Protein AF-A0A4Q7N3N9-F1 (afdb_monomer_lite)

Foldseek 3Di:
DDPDPPPCVVVVVVVVVVVVVVVVVLVVVLVVLVVQQVVLVVDPVVDPVSNVVSVVVNCVRPVPDDDPQNVCVVVVVDVDRDDD

pLDDT: mean 82.05, std 11.92, range [46.53, 96.25]

Sequence (84 aa):
MSPFTQNDQDYLAERFQILENHIVHSSKIALLKIQSWKFAMRTPEVGSNYQQAAEAMVRESLLSIVPNSFVLCEEGYYLSPTDN

Structure (mmCIF, N/CA/C/O backbone):
data_AF-A0A4Q7N3N9-F1
#
_entry.id   AF-A0A4Q7N3N9-F1
#
loop_
_atom_site.group_PDB
_atom_site.id
_atom_site.type_symbol
_atom_site.label_atom_id
_atom_site.label_alt_id
_atom_site.label_comp_id
_atom_site.label_asym_id
_atom_site.label_entity_id
_atom_site.label_seq_id
_atom_site.pdbx_PDB_ins_code
_atom_site.Cartn_x
_atom_site.Cartn_y
_atom_site.Cartn_z
_atom_site.occupancy
_atom_site.B_iso_or_equiv
_atom_site.auth_seq_id
_atom_site.auth_comp_id
_atom_site.auth_asym_id
_atom_site.auth_atom_id
_atom_site.pdbx_PDB_model_num
ATOM 1 N N . MET A 1 1 ? 36.055 -2.499 -28.593 1.00 46.53 1 MET A N 1
ATOM 2 C CA . MET A 1 1 ? 35.412 -1.996 -27.360 1.00 46.53 1 MET A CA 1
ATOM 3 C C . MET A 1 1 ? 34.141 -1.285 -27.788 1.00 46.53 1 MET A C 1
ATOM 5 O O . MET A 1 1 ? 34.239 -0.432 -28.658 1.00 46.53 1 MET A O 1
ATOM 9 N N . SER A 1 2 ? 32.971 -1.729 -27.320 1.00 53.59 2 SER A N 1
ATOM 10 C CA . SER A 1 2 ? 31.672 -1.208 -27.780 1.00 53.59 2 SER A CA 1
ATOM 11 C C . SER A 1 2 ? 31.550 0.294 -27.467 1.00 53.59 2 SER A C 1
ATOM 13 O O . SER A 1 2 ? 31.669 0.645 -26.295 1.00 53.59 2 SER A O 1
ATOM 15 N N . PRO A 1 3 ? 31.343 1.179 -28.461 1.00 62.50 3 PRO A N 1
ATOM 16 C CA . PRO A 1 3 ? 31.350 2.629 -28.260 1.00 62.50 3 PRO A CA 1
ATOM 17 C C . PRO A 1 3 ? 29.964 3.227 -27.942 1.00 62.50 3 PRO A C 1
ATOM 19 O O . PRO A 1 3 ? 29.783 4.431 -28.075 1.00 62.50 3 PRO A O 1
ATOM 22 N N . PHE A 1 4 ? 28.983 2.420 -27.522 1.00 61.91 4 PHE A N 1
ATOM 23 C CA . PHE A 1 4 ? 27.585 2.857 -27.374 1.00 61.91 4 PHE A CA 1
ATOM 24 C C . PHE A 1 4 ? 26.972 2.526 -26.009 1.00 61.91 4 PHE A C 1
ATOM 26 O O . PHE A 1 4 ? 25.846 2.042 -25.929 1.00 61.91 4 PHE A O 1
ATOM 33 N N . THR A 1 5 ? 27.691 2.775 -24.916 1.00 66.38 5 THR A N 1
ATOM 34 C CA . THR A 1 5 ? 27.048 2.782 -23.596 1.00 66.38 5 THR A CA 1
ATOM 35 C C . THR A 1 5 ? 26.369 4.139 -23.418 1.00 66.38 5 THR A C 1
ATOM 37 O O . THR A 1 5 ? 27.007 5.109 -23.012 1.00 66.38 5 THR A O 1
ATOM 40 N N . GLN A 1 6 ? 25.096 4.234 -23.805 1.00 72.25 6 GLN A N 1
ATOM 41 C CA . GLN A 1 6 ? 24.281 5.417 -23.544 1.00 72.25 6 GLN A CA 1
ATOM 42 C C . GLN A 1 6 ? 24.161 5.604 -22.024 1.00 72.25 6 GLN A C 1
ATOM 44 O O . GLN A 1 6 ? 23.850 4.659 -21.299 1.00 72.25 6 GLN A O 1
ATOM 49 N N . ASN A 1 7 ? 24.490 6.799 -21.529 1.00 78.44 7 ASN A N 1
ATOM 50 C CA . ASN A 1 7 ? 24.370 7.105 -20.109 1.00 78.44 7 ASN A CA 1
ATOM 51 C C . ASN A 1 7 ? 22.916 7.466 -19.787 1.00 78.44 7 ASN A C 1
ATOM 53 O O . ASN A 1 7 ? 22.506 8.605 -19.982 1.00 78.44 7 ASN A O 1
ATOM 57 N N . ASP A 1 8 ? 22.161 6.498 -19.275 1.00 86.12 8 ASP A N 1
ATOM 58 C CA . ASP A 1 8 ? 20.761 6.683 -18.875 1.00 86.12 8 ASP A CA 1
ATOM 59 C C . ASP A 1 8 ? 20.609 7.065 -17.387 1.00 86.12 8 ASP A C 1
ATOM 61 O O . ASP A 1 8 ? 19.524 6.936 -16.822 1.00 86.12 8 ASP A O 1
ATOM 65 N N . GLN A 1 9 ? 21.678 7.518 -16.716 1.00 88.06 9 GLN A N 1
ATOM 66 C CA . GLN A 1 9 ? 21.643 7.845 -15.283 1.00 88.06 9 GLN A CA 1
ATOM 67 C C . GLN A 1 9 ? 20.592 8.901 -14.935 1.00 88.06 9 GLN A C 1
ATOM 69 O O . GLN A 1 9 ? 19.869 8.714 -13.960 1.00 88.06 9 GLN A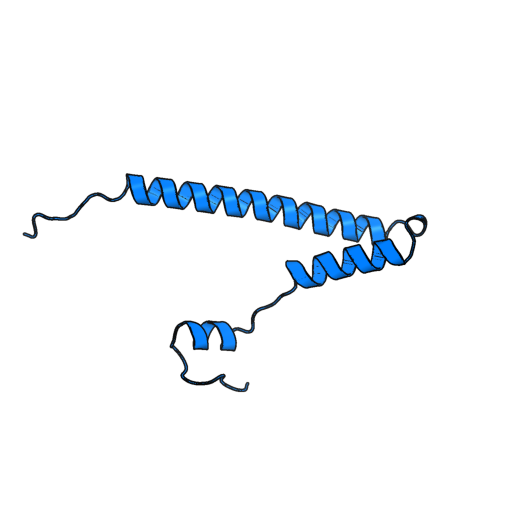 O 1
ATOM 74 N N . ASP A 1 10 ? 20.463 9.960 -15.736 1.00 88.31 10 ASP A N 1
ATOM 75 C CA . ASP A 1 10 ? 19.482 11.024 -15.486 1.00 88.31 10 ASP A CA 1
ATOM 76 C C . ASP A 1 10 ? 18.043 10.502 -15.620 1.00 88.31 10 ASP A C 1
ATOM 78 O O . ASP A 1 10 ? 17.194 10.761 -14.767 1.00 88.31 10 ASP A O 1
ATOM 82 N N . TYR A 1 11 ? 17.788 9.677 -16.641 1.00 89.94 11 TYR A N 1
ATOM 83 C CA . TYR A 1 11 ? 16.494 9.022 -16.848 1.00 89.94 11 TYR A CA 1
ATOM 84 C C . TYR A 1 11 ? 16.148 8.065 -15.697 1.00 89.94 11 TYR A C 1
ATOM 86 O O . TYR A 1 11 ? 15.028 8.058 -15.182 1.00 89.94 11 TYR A O 1
ATOM 94 N N . LEU A 1 12 ? 17.119 7.258 -15.261 1.00 91.56 12 LEU A N 1
ATOM 95 C CA . LEU A 1 12 ? 16.951 6.343 -14.135 1.00 91.56 12 LEU A CA 1
ATOM 96 C C . LEU A 1 12 ? 16.729 7.098 -12.819 1.00 91.56 12 LEU A C 1
ATOM 98 O O . LEU A 1 12 ? 15.891 6.676 -12.021 1.00 91.56 12 LEU A O 1
ATOM 102 N N . ALA A 1 13 ? 17.431 8.213 -12.607 1.00 93.50 13 ALA A N 1
ATOM 103 C CA . ALA A 1 13 ? 17.264 9.065 -11.436 1.00 93.50 13 ALA A CA 1
ATOM 104 C C . ALA A 1 13 ? 15.857 9.675 -11.382 1.00 93.50 13 ALA A C 1
ATOM 106 O O . ALA A 1 13 ? 15.207 9.614 -10.339 1.00 93.50 13 ALA A O 1
ATOM 107 N N . GLU A 1 14 ? 15.344 10.177 -12.508 1.00 93.44 14 GLU A N 1
ATOM 108 C CA . GLU A 1 14 ? 13.977 10.696 -12.599 1.00 93.44 14 GLU A CA 1
ATOM 109 C C . GLU A 1 14 ? 12.942 9.605 -12.284 1.00 93.44 14 GLU A C 1
ATOM 111 O O . GLU A 1 14 ? 12.048 9.795 -11.453 1.00 93.44 14 GLU A O 1
ATOM 116 N N . ARG A 1 15 ? 13.089 8.415 -12.881 1.00 94.56 15 ARG A N 1
ATOM 117 C CA . ARG A 1 15 ? 12.195 7.282 -12.604 1.00 94.56 15 ARG A CA 1
ATOM 118 C C . ARG A 1 15 ? 12.229 6.851 -11.145 1.00 94.56 15 ARG A C 1
ATOM 120 O O . ARG A 1 15 ? 11.176 6.546 -10.580 1.00 94.56 15 ARG A O 1
ATOM 127 N N . PHE A 1 16 ? 13.416 6.820 -10.549 1.00 94.25 16 PHE A N 1
ATOM 128 C CA . PHE A 1 16 ? 13.578 6.502 -9.138 1.00 94.25 16 PHE A CA 1
ATOM 129 C C . PHE A 1 16 ? 12.878 7.540 -8.260 1.00 94.25 16 PHE A C 1
ATOM 131 O O . PHE A 1 16 ? 12.110 7.168 -7.378 1.00 94.25 16 PHE A O 1
ATOM 138 N N . GLN A 1 17 ? 13.053 8.829 -8.550 1.00 96.25 17 GLN A N 1
ATOM 139 C CA . GLN A 1 17 ? 12.422 9.906 -7.793 1.00 96.25 17 GLN A CA 1
ATOM 140 C C . GLN A 1 17 ? 10.887 9.847 -7.865 1.00 96.25 17 GLN A C 1
ATOM 142 O O . GLN A 1 17 ? 10.206 10.033 -6.855 1.00 96.25 17 GLN A O 1
ATOM 147 N N . ILE A 1 18 ? 10.318 9.553 -9.038 1.00 95.50 18 ILE A N 1
ATOM 148 C CA . ILE A 1 18 ? 8.867 9.360 -9.197 1.00 95.50 18 ILE A CA 1
ATOM 149 C C . ILE A 1 18 ? 8.383 8.186 -8.337 1.00 95.50 18 ILE A C 1
ATOM 151 O O . ILE A 1 18 ? 7.376 8.305 -7.633 1.00 95.50 18 ILE A O 1
ATOM 155 N N . LEU A 1 19 ? 9.106 7.064 -8.370 1.00 95.00 19 LEU A N 1
ATOM 156 C CA . LEU A 1 19 ? 8.773 5.881 -7.581 1.00 95.00 19 LEU A CA 1
ATOM 157 C C . LEU A 1 19 ? 8.855 6.168 -6.077 1.00 95.00 19 LEU A C 1
ATOM 159 O O . LEU A 1 19 ? 7.943 5.813 -5.332 1.00 95.00 19 LEU A O 1
ATOM 163 N N . GLU A 1 20 ? 9.910 6.844 -5.631 1.00 95.75 20 GLU A N 1
ATOM 164 C CA . GLU A 1 20 ? 10.103 7.222 -4.233 1.00 95.75 20 GLU A CA 1
ATOM 165 C C . GLU A 1 20 ? 8.965 8.127 -3.744 1.00 95.75 20 GLU A C 1
ATOM 167 O O . GLU A 1 20 ? 8.349 7.852 -2.711 1.00 95.75 20 GLU A O 1
ATOM 172 N N . ASN A 1 21 ? 8.592 9.140 -4.531 1.00 95.69 21 ASN A N 1
ATOM 173 C CA . ASN A 1 21 ? 7.447 10.001 -4.236 1.00 95.69 21 ASN A CA 1
ATOM 174 C C . ASN A 1 21 ? 6.146 9.197 -4.098 1.00 95.69 21 ASN A C 1
ATOM 176 O O . ASN A 1 21 ? 5.369 9.422 -3.163 1.00 95.69 21 ASN A O 1
ATOM 180 N N . HIS A 1 22 ? 5.919 8.233 -4.994 1.00 94.69 22 HIS A N 1
ATOM 181 C CA . HIS A 1 22 ? 4.751 7.359 -4.937 1.00 94.69 22 HIS A CA 1
ATOM 182 C C . HIS A 1 22 ? 4.746 6.487 -3.673 1.00 94.69 22 HIS A C 1
ATOM 184 O O . HIS A 1 22 ? 3.712 6.372 -3.008 1.00 94.69 22 HIS A O 1
ATOM 190 N N . ILE A 1 23 ? 5.892 5.910 -3.298 1.00 92.12 23 ILE A N 1
ATOM 191 C CA . ILE A 1 23 ? 6.043 5.103 -2.078 1.00 92.12 23 ILE A CA 1
ATOM 192 C C . ILE A 1 23 ? 5.759 5.952 -0.837 1.00 92.12 23 ILE A C 1
ATOM 194 O O . ILE A 1 23 ? 4.968 5.548 0.021 1.00 92.12 23 ILE A O 1
ATOM 198 N N . VAL A 1 24 ? 6.349 7.147 -0.745 1.00 94.12 24 VAL A N 1
ATOM 199 C CA . VAL A 1 24 ? 6.146 8.067 0.384 1.00 94.12 24 VAL A CA 1
ATOM 200 C C . VAL A 1 24 ? 4.676 8.468 0.501 1.00 94.12 24 VAL A C 1
ATOM 202 O O . VAL A 1 24 ? 4.113 8.461 1.599 1.00 94.12 24 VAL A O 1
ATOM 205 N N . HIS A 1 25 ? 4.031 8.798 -0.617 1.00 94.12 25 HIS A N 1
ATOM 206 C CA . HIS A 1 25 ? 2.618 9.164 -0.637 1.00 94.12 25 HIS A CA 1
ATOM 207 C C . HIS A 1 25 ? 1.717 7.997 -0.211 1.00 94.12 25 HIS A C 1
ATOM 209 O O . HIS A 1 25 ? 0.891 8.145 0.694 1.00 94.12 25 HIS A O 1
ATOM 215 N N . SER A 1 26 ? 1.936 6.818 -0.794 1.00 89.38 26 SER A N 1
ATOM 216 C CA . SER A 1 26 ? 1.186 5.597 -0.479 1.00 89.38 26 SER A CA 1
ATOM 217 C C . SER A 1 26 ? 1.332 5.205 0.993 1.00 89.38 26 SER A C 1
ATOM 219 O O . SER A 1 26 ? 0.348 4.859 1.646 1.00 89.38 26 SER A O 1
ATOM 221 N N . SER A 1 27 ? 2.535 5.354 1.553 1.00 90.12 27 SER A N 1
ATOM 222 C CA . SER A 1 27 ? 2.817 5.089 2.969 1.00 90.12 27 SER A CA 1
ATOM 223 C C . SER A 1 27 ? 2.049 6.032 3.899 1.00 90.12 27 SER A C 1
ATOM 225 O O . SER A 1 27 ? 1.487 5.596 4.906 1.00 90.12 27 SER A O 1
ATOM 227 N N . LYS A 1 28 ? 1.961 7.324 3.556 1.00 94.19 28 LYS A N 1
ATOM 228 C CA . LYS A 1 28 ? 1.162 8.300 4.318 1.00 94.19 28 LYS A CA 1
ATOM 229 C C . LYS A 1 28 ? -0.325 7.950 4.288 1.00 94.19 28 LYS A C 1
ATOM 231 O O . LYS A 1 28 ? -0.976 7.986 5.330 1.00 94.19 28 LYS A O 1
ATOM 236 N N . ILE A 1 29 ? -0.853 7.572 3.124 1.00 92.81 29 ILE A N 1
ATOM 237 C CA . ILE A 1 29 ? -2.249 7.135 2.994 1.00 92.81 29 ILE A CA 1
ATOM 238 C C . ILE A 1 29 ? -2.501 5.886 3.840 1.00 92.81 29 ILE A C 1
ATOM 240 O O . 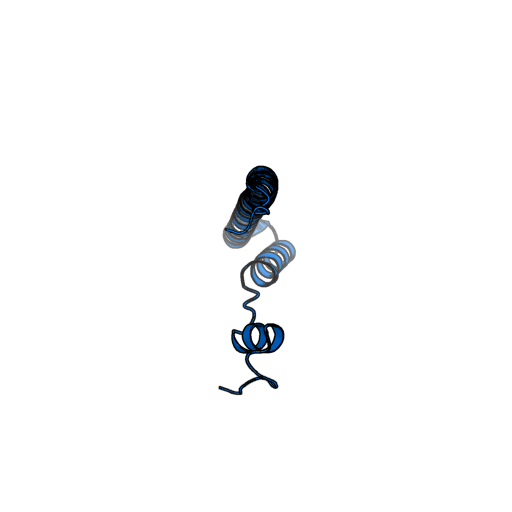ILE A 1 29 ? -3.472 5.850 4.594 1.00 92.81 29 ILE A O 1
ATOM 244 N N . ALA A 1 30 ? -1.625 4.883 3.760 1.00 90.31 30 ALA A N 1
ATOM 245 C CA . ALA A 1 30 ? -1.730 3.664 4.558 1.00 90.31 30 ALA A CA 1
ATOM 246 C C . ALA A 1 30 ? -1.799 3.976 6.061 1.00 90.31 30 ALA A C 1
ATOM 248 O O . ALA A 1 30 ? -2.675 3.470 6.765 1.00 90.31 30 ALA A O 1
ATOM 249 N N . LEU A 1 31 ? -0.932 4.873 6.542 1.00 92.81 31 LEU A N 1
ATOM 250 C CA . LEU A 1 31 ? -0.932 5.307 7.936 1.00 92.81 31 LEU A CA 1
ATOM 251 C C . LEU A 1 31 ? -2.266 5.954 8.339 1.00 92.81 31 LEU A C 1
ATOM 253 O O . LEU A 1 31 ? -2.821 5.603 9.381 1.00 92.81 31 LEU A O 1
ATOM 257 N N . LEU A 1 32 ? -2.798 6.860 7.514 1.00 93.25 32 LEU A N 1
ATOM 258 C CA . LEU A 1 32 ? -4.074 7.533 7.779 1.00 93.25 32 LEU A CA 1
ATOM 259 C C . LEU A 1 32 ? -5.244 6.544 7.842 1.00 93.25 32 LEU A C 1
ATOM 261 O O . LEU A 1 32 ? -6.087 6.646 8.732 1.00 93.25 32 LEU A O 1
ATOM 265 N N . LYS A 1 33 ? -5.271 5.545 6.953 1.00 91.62 33 LYS A N 1
ATOM 266 C CA . LYS A 1 33 ? -6.289 4.483 6.966 1.00 91.62 33 LYS A CA 1
ATOM 267 C C . LYS A 1 33 ? -6.245 3.672 8.261 1.00 91.62 33 LYS A C 1
ATOM 269 O O . LYS A 1 33 ? -7.276 3.466 8.897 1.00 91.62 33 LYS A O 1
ATOM 274 N N . ILE A 1 34 ? -5.046 3.283 8.703 1.00 91.25 34 ILE A N 1
ATOM 275 C CA . ILE A 1 34 ? -4.852 2.569 9.975 1.00 91.25 34 ILE A CA 1
ATOM 276 C C . ILE A 1 34 ? -5.319 3.426 11.157 1.00 91.25 34 ILE A C 1
ATOM 278 O O . ILE A 1 34 ? -5.953 2.916 12.080 1.00 91.25 34 ILE A O 1
ATOM 282 N N . GLN A 1 35 ? -5.003 4.722 11.155 1.00 92.06 35 GLN A N 1
AT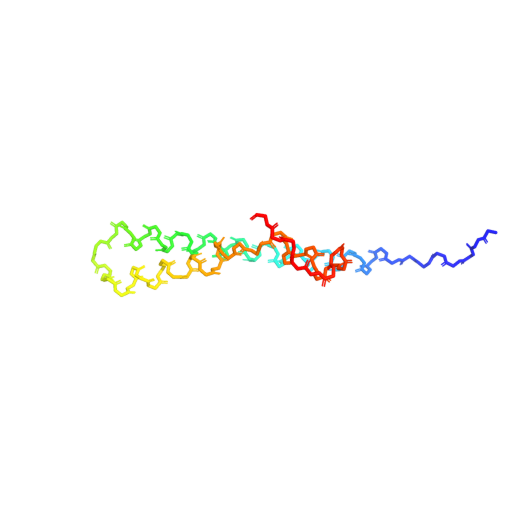OM 283 C CA . GLN A 1 35 ? -5.429 5.643 12.210 1.00 92.06 35 GLN A CA 1
ATOM 284 C C . GLN A 1 35 ? -6.951 5.808 12.242 1.00 92.06 35 GLN A C 1
ATOM 286 O O . GLN A 1 35 ? -7.536 5.724 13.320 1.00 92.06 35 GLN A O 1
ATOM 291 N N . SER A 1 36 ? -7.590 5.978 11.082 1.00 89.19 36 SER A N 1
ATOM 292 C CA . SER A 1 36 ? -9.049 6.061 10.959 1.00 89.19 36 SER A CA 1
ATOM 293 C C . SER A 1 36 ? -9.730 4.795 11.477 1.00 89.19 36 SER A C 1
ATOM 295 O O . SER A 1 36 ? -10.661 4.884 12.274 1.00 89.19 36 SER A O 1
ATOM 297 N N . TRP A 1 37 ? -9.211 3.619 11.125 1.00 89.75 37 TRP A N 1
ATOM 298 C CA . TRP A 1 37 ? -9.718 2.351 11.644 1.00 89.75 37 TRP A CA 1
ATOM 299 C C . TRP A 1 37 ? -9.553 2.228 13.163 1.00 89.75 37 TRP A C 1
ATOM 301 O O . TRP A 1 37 ? -10.516 1.930 13.869 1.00 89.75 37 TRP A O 1
ATOM 311 N N . LYS A 1 38 ? -8.371 2.551 13.704 1.00 91.06 38 LYS A N 1
ATOM 312 C CA . LYS A 1 38 ? -8.140 2.564 15.160 1.00 91.06 38 LYS A CA 1
ATOM 313 C C . LYS A 1 38 ? -9.070 3.533 15.888 1.00 91.06 38 LYS A C 1
ATOM 315 O O . LYS A 1 38 ? -9.518 3.222 16.989 1.00 91.06 38 LYS A O 1
ATOM 320 N 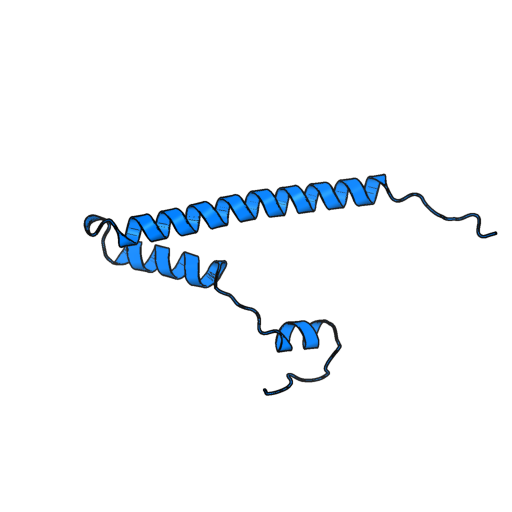N . PHE A 1 39 ? -9.339 4.695 15.298 1.00 91.38 39 PHE A N 1
ATOM 321 C CA . PHE A 1 39 ? -10.286 5.663 15.838 1.00 91.38 39 PHE A CA 1
ATOM 322 C C . PHE A 1 39 ? -11.708 5.091 15.850 1.00 91.38 39 PHE A C 1
ATOM 324 O O . PHE A 1 39 ? -12.348 5.087 16.898 1.00 91.38 39 PHE A O 1
ATOM 331 N N . ALA A 1 40 ? -12.158 4.520 14.729 1.00 89.06 40 ALA A N 1
ATOM 332 C CA . ALA A 1 40 ? -13.474 3.898 14.614 1.00 89.06 40 ALA A CA 1
ATOM 333 C C . ALA A 1 40 ? -13.695 2.795 15.664 1.00 89.06 40 ALA A C 1
ATOM 335 O O . ALA A 1 40 ? -14.759 2.723 16.273 1.00 89.06 40 ALA A O 1
ATOM 336 N N . MET A 1 41 ? -12.678 1.963 15.916 1.00 85.81 41 MET A N 1
ATOM 337 C CA . MET A 1 41 ? -12.761 0.887 16.910 1.00 85.81 41 MET A CA 1
ATOM 338 C C . MET A 1 41 ? -12.773 1.386 18.360 1.00 85.81 41 MET A C 1
ATOM 340 O O . MET A 1 41 ? -13.318 0.714 19.231 1.00 85.81 41 MET A O 1
ATOM 344 N N . ARG A 1 42 ? -12.142 2.532 18.643 1.00 88.31 42 ARG A N 1
ATOM 345 C CA . ARG A 1 42 ? -12.029 3.080 20.006 1.00 88.31 42 ARG A CA 1
ATOM 346 C C . ARG A 1 42 ? -13.192 3.975 20.403 1.00 88.31 42 ARG A C 1
ATOM 348 O O . ARG A 1 42 ? -13.402 4.160 21.598 1.00 88.31 42 ARG A O 1
ATOM 355 N N . THR A 1 43 ? -13.922 4.515 19.434 1.00 87.75 43 THR A N 1
ATOM 356 C CA . THR A 1 43 ? -15.018 5.449 19.676 1.00 87.75 43 THR A CA 1
ATOM 357 C C . THR A 1 43 ? -16.344 4.784 19.282 1.00 87.75 43 THR A C 1
ATOM 359 O O . THR A 1 43 ? -16.662 4.702 18.097 1.00 87.75 43 THR A O 1
ATOM 362 N N . PRO A 1 44 ? -17.151 4.305 20.248 1.00 74.50 44 PRO A N 1
ATOM 363 C CA . PRO A 1 44 ? -18.442 3.667 19.966 1.00 74.50 44 PRO A CA 1
ATOM 364 C C . PRO A 1 44 ? -19.476 4.627 19.356 1.00 74.50 44 PRO A C 1
ATOM 366 O O . PRO A 1 44 ? -20.416 4.197 18.695 1.00 74.50 44 PRO A O 1
ATOM 369 N N . GLU A 1 45 ? -19.292 5.933 19.561 1.00 82.12 45 GLU A N 1
ATOM 370 C CA . GLU A 1 45 ? -20.213 6.999 19.141 1.00 82.12 45 GLU A CA 1
ATOM 371 C C . GLU A 1 45 ? -20.242 7.226 17.623 1.00 82.12 45 GLU A C 1
ATOM 373 O O . GLU A 1 45 ? -21.185 7.817 17.107 1.00 82.12 45 GLU A O 1
ATOM 378 N N . VAL A 1 46 ? -19.235 6.743 16.883 1.00 77.75 46 VAL A N 1
ATOM 379 C CA . VAL A 1 46 ? -19.104 7.000 15.433 1.00 77.75 46 VAL A CA 1
ATOM 380 C C . VAL A 1 46 ? -20.069 6.142 14.595 1.00 77.75 46 VAL A C 1
ATOM 382 O O . VAL A 1 46 ? -20.193 6.330 13.385 1.00 77.75 46 VAL A O 1
ATOM 385 N N . GLY A 1 47 ? -20.800 5.229 15.239 1.00 83.00 47 GLY A N 1
ATOM 386 C CA . GLY A 1 47 ? -21.813 4.386 14.611 1.00 83.00 47 GLY A CA 1
ATOM 387 C C . GLY A 1 47 ? -21.229 3.207 13.826 1.00 83.00 47 GLY A C 1
ATOM 388 O O . GLY A 1 47 ? -20.117 3.249 13.295 1.00 83.00 47 GLY A O 1
ATOM 389 N N . SER A 1 48 ? -22.012 2.130 13.723 1.00 83.88 48 SER A N 1
ATOM 390 C CA . SER A 1 48 ? -21.594 0.865 13.097 1.00 83.88 48 SER A CA 1
ATOM 391 C C . SER A 1 48 ? -21.202 1.013 11.624 1.00 83.88 48 SER A C 1
ATOM 393 O O . SER A 1 48 ? -20.300 0.327 11.152 1.00 83.88 48 SER A O 1
ATOM 395 N N . ASN A 1 49 ? -21.842 1.935 10.901 1.00 85.50 49 ASN A N 1
ATOM 396 C CA . ASN A 1 49 ? -21.585 2.153 9.475 1.00 85.50 49 ASN A CA 1
ATOM 397 C C . ASN A 1 49 ? -20.171 2.694 9.227 1.00 85.50 49 ASN A C 1
ATOM 399 O O . ASN A 1 49 ? -19.492 2.251 8.303 1.00 85.50 49 ASN A O 1
ATOM 403 N N . TYR A 1 50 ? -19.704 3.621 10.068 1.00 87.38 50 TYR A N 1
ATOM 404 C CA . TYR A 1 50 ? -18.349 4.158 9.953 1.00 87.38 50 TYR A CA 1
ATOM 405 C C . TYR A 1 50 ? -17.298 3.104 10.313 1.00 87.38 50 TYR A C 1
ATOM 407 O O . TYR A 1 50 ? -16.276 2.991 9.640 1.00 87.38 50 TYR A O 1
ATOM 415 N N . GLN A 1 51 ? -17.570 2.292 11.337 1.00 86.94 51 GLN A N 1
ATOM 416 C CA . GLN A 1 51 ? -16.693 1.190 11.734 1.00 86.94 51 GLN A CA 1
ATOM 417 C C . GLN A 1 51 ? -16.510 0.171 10.608 1.00 86.94 51 GLN A C 1
ATOM 419 O O . GLN A 1 51 ? -15.375 -0.166 10.274 1.00 86.94 51 GLN A O 1
ATOM 424 N N . GLN A 1 52 ? -17.608 -0.255 9.978 1.00 88.62 52 GLN A N 1
ATOM 425 C CA . GLN A 1 52 ? -17.564 -1.182 8.847 1.00 88.62 52 GLN A CA 1
ATOM 426 C C . GLN A 1 52 ? -16.820 -0.588 7.647 1.00 88.62 52 GLN A C 1
ATOM 428 O O . GLN A 1 52 ? -15.986 -1.265 7.052 1.00 88.62 52 GLN A O 1
ATOM 433 N N . ALA A 1 53 ? -17.062 0.686 7.320 1.00 87.81 53 ALA A N 1
ATOM 434 C CA . ALA A 1 53 ? -16.363 1.357 6.227 1.00 87.81 53 ALA A CA 1
ATOM 435 C C . ALA A 1 53 ? -14.848 1.465 6.483 1.00 87.81 53 ALA A C 1
ATOM 437 O O . ALA A 1 53 ? -14.046 1.221 5.580 1.00 87.81 53 ALA A O 1
ATOM 438 N N . ALA A 1 54 ? -14.443 1.791 7.713 1.00 87.44 54 ALA A N 1
ATOM 439 C CA . ALA A 1 54 ? -13.034 1.876 8.084 1.00 87.44 54 ALA A CA 1
ATOM 440 C C . ALA A 1 54 ? -12.348 0.496 8.085 1.00 87.44 54 ALA A C 1
ATOM 442 O O . ALA A 1 54 ? -11.198 0.383 7.656 1.00 87.44 54 ALA A O 1
ATOM 443 N N . GLU A 1 55 ? -13.045 -0.559 8.520 1.00 87.75 55 GLU A N 1
ATOM 444 C CA . GLU A 1 55 ? -12.536 -1.934 8.457 1.00 87.75 55 GLU A CA 1
ATOM 445 C C . GLU A 1 55 ? -12.380 -2.417 7.008 1.00 87.75 55 GLU A C 1
ATOM 447 O O . GLU A 1 55 ? -11.313 -2.918 6.646 1.00 87.75 55 GLU A O 1
ATOM 452 N N . ALA A 1 56 ? -13.402 -2.222 6.167 1.00 88.00 56 ALA A N 1
ATOM 453 C CA . ALA A 1 56 ? -13.360 -2.588 4.752 1.00 88.00 56 ALA A CA 1
ATOM 454 C C . ALA A 1 56 ? -12.196 -1.891 4.034 1.00 88.00 56 ALA A C 1
ATOM 456 O O . ALA A 1 56 ? -11.401 -2.539 3.357 1.00 88.00 56 ALA A O 1
ATOM 457 N N . MET A 1 57 ? -12.013 -0.591 4.287 1.00 87.44 57 MET A N 1
ATOM 458 C CA . MET A 1 57 ? -10.927 0.193 3.704 1.00 87.44 57 MET A CA 1
ATOM 459 C C . MET A 1 57 ? -9.540 -0.372 4.044 1.00 87.44 57 MET A C 1
ATOM 461 O O . MET A 1 57 ? -8.673 -0.443 3.170 1.00 87.44 57 MET A O 1
ATOM 465 N N . VAL A 1 58 ? -9.303 -0.772 5.297 1.00 86.94 58 VAL A N 1
ATOM 466 C CA . VAL A 1 58 ? -8.032 -1.390 5.710 1.00 86.94 58 VAL A CA 1
ATOM 467 C C . VAL A 1 58 ? -7.876 -2.779 5.095 1.00 86.94 58 VAL A C 1
ATOM 469 O O . VAL A 1 58 ? -6.807 -3.086 4.566 1.00 86.94 58 VAL A O 1
ATOM 472 N N . ARG A 1 59 ? -8.930 -3.600 5.110 1.00 85.94 59 ARG A N 1
ATOM 473 C CA . ARG A 1 59 ? -8.893 -4.965 4.572 1.00 85.94 59 ARG A CA 1
ATOM 474 C C . ARG A 1 59 ? -8.567 -4.978 3.079 1.00 85.94 59 ARG A C 1
ATOM 476 O O . ARG A 1 59 ? -7.653 -5.682 2.666 1.00 85.94 59 ARG A O 1
ATOM 483 N N . GLU A 1 60 ? -9.263 -4.169 2.291 1.00 83.69 60 GLU A N 1
ATOM 484 C CA . GLU A 1 60 ? -9.101 -4.136 0.835 1.00 83.69 60 GLU A CA 1
ATOM 485 C C . GLU A 1 60 ? -7.758 -3.542 0.409 1.00 83.69 60 GLU A C 1
ATOM 487 O O . GLU A 1 60 ? -7.171 -3.993 -0.567 1.00 83.69 60 GLU A O 1
ATOM 492 N N . SER A 1 61 ? -7.246 -2.542 1.135 1.00 80.31 61 SER A N 1
ATOM 493 C CA . SER A 1 61 ? -6.047 -1.820 0.688 1.00 80.31 61 SER A CA 1
ATOM 494 C C . SER A 1 61 ? -4.732 -2.245 1.336 1.00 80.31 61 SER A C 1
ATOM 496 O O . SER A 1 61 ? -3.686 -2.009 0.741 1.00 80.31 61 SER A O 1
ATOM 498 N N . LEU A 1 62 ? -4.752 -2.854 2.526 1.00 78.38 62 LEU A N 1
ATOM 499 C CA . LEU A 1 62 ? -3.535 -3.276 3.239 1.00 78.38 62 LEU A CA 1
ATOM 500 C C . LEU A 1 62 ? -3.424 -4.792 3.401 1.00 78.38 62 LEU A C 1
ATOM 502 O O . LEU A 1 62 ? -2.320 -5.296 3.583 1.00 78.38 62 LEU A O 1
ATOM 506 N N . LEU A 1 63 ? -4.546 -5.516 3.340 1.00 71.75 63 LEU A N 1
ATOM 507 C CA . LEU A 1 63 ? -4.600 -6.971 3.526 1.00 71.75 63 LEU A CA 1
ATOM 508 C C . LEU A 1 63 ? -4.999 -7.716 2.243 1.00 71.75 63 LEU A C 1
ATOM 510 O O . LEU A 1 63 ? -5.287 -8.910 2.286 1.00 71.75 63 LEU A O 1
ATOM 514 N N . SER A 1 64 ? -4.966 -7.029 1.099 1.00 69.50 64 SER A N 1
ATOM 515 C CA . SER A 1 64 ? -5.014 -7.631 -0.236 1.00 69.50 64 SER A CA 1
ATOM 516 C C . SER A 1 64 ? -3.689 -8.352 -0.513 1.00 69.50 64 SER A C 1
ATOM 518 O O . SER A 1 64 ? -2.827 -7.863 -1.246 1.00 69.50 64 SER A O 1
ATOM 520 N N . ILE A 1 65 ? -3.495 -9.505 0.122 1.00 71.12 65 ILE A N 1
ATOM 521 C CA . ILE A 1 65 ? -2.344 -10.365 -0.143 1.00 71.12 65 ILE A CA 1
ATOM 522 C C . ILE A 1 65 ? -2.580 -11.026 -1.498 1.00 71.12 65 ILE A C 1
ATOM 524 O O . ILE A 1 65 ? -3.488 -11.841 -1.650 1.00 71.12 65 ILE A O 1
ATOM 528 N N . VAL A 1 66 ? -1.755 -10.671 -2.479 1.00 73.31 66 VAL A N 1
ATOM 529 C CA . VAL A 1 66 ? -1.689 -11.402 -3.743 1.00 73.31 66 VAL A CA 1
ATOM 530 C C . VAL A 1 66 ? -0.962 -12.720 -3.465 1.00 73.31 66 VAL A C 1
ATOM 532 O O . VAL A 1 66 ? 0.163 -12.681 -2.960 1.00 73.31 66 VAL A O 1
ATOM 535 N N . PRO A 1 67 ? -1.568 -13.887 -3.743 1.00 76.62 67 PRO A N 1
ATOM 536 C CA . PRO A 1 67 ? -0.893 -15.162 -3.549 1.00 76.62 67 PRO A CA 1
ATOM 537 C C . PRO A 1 67 ? 0.406 -15.223 -4.355 1.00 76.62 67 PRO A C 1
ATOM 539 O O . PRO A 1 67 ? 0.435 -14.830 -5.520 1.00 76.62 67 PRO A O 1
ATOM 542 N N . ASN A 1 68 ? 1.471 -15.774 -3.769 1.00 72.75 68 ASN A N 1
ATOM 543 C CA . ASN A 1 68 ? 2.757 -15.917 -4.463 1.00 72.75 68 ASN A CA 1
ATOM 544 C C . ASN A 1 68 ? 2.617 -16.696 -5.782 1.00 72.75 68 ASN A C 1
ATOM 546 O O . ASN A 1 68 ? 3.300 -16.387 -6.751 1.00 72.75 68 ASN A O 1
ATOM 550 N N . SER A 1 69 ? 1.706 -17.674 -5.834 1.00 75.25 69 SER A N 1
ATOM 551 C CA . SER A 1 69 ? 1.393 -18.436 -7.047 1.00 75.25 69 SER A CA 1
ATOM 552 C C . SER A 1 69 ? 0.886 -17.550 -8.185 1.00 75.25 69 SER A C 1
ATOM 554 O O . SER A 1 69 ? 1.269 -17.772 -9.329 1.00 75.25 69 SER A O 1
ATOM 556 N N . PHE A 1 70 ? 0.091 -16.520 -7.883 1.00 78.44 70 PHE A N 1
ATOM 557 C CA . PHE A 1 70 ? -0.390 -15.559 -8.875 1.00 78.44 70 PHE A CA 1
ATOM 558 C C . PHE A 1 70 ? 0.769 -14.746 -9.462 1.00 78.44 70 PHE A C 1
ATOM 560 O O . PHE A 1 70 ? 0.903 -14.663 -10.678 1.00 78.44 70 PHE A O 1
ATOM 567 N N . VAL A 1 71 ? 1.657 -14.224 -8.608 1.00 75.62 71 VAL A N 1
ATOM 568 C CA . VAL A 1 71 ? 2.833 -13.449 -9.047 1.00 75.62 71 VAL A CA 1
ATOM 569 C C . VAL A 1 71 ? 3.759 -14.301 -9.918 1.00 75.62 71 VA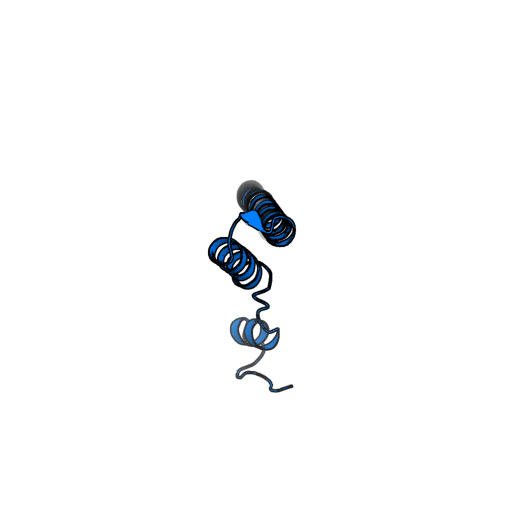L A C 1
ATOM 571 O O . VAL A 1 71 ? 4.195 -13.867 -10.976 1.00 75.62 71 VAL A O 1
ATOM 574 N N . LEU A 1 72 ? 4.033 -15.540 -9.505 1.00 75.94 72 LEU A N 1
ATOM 575 C CA . LEU A 1 72 ? 4.935 -16.433 -10.234 1.00 75.94 72 LEU A CA 1
ATOM 576 C C . LEU A 1 72 ? 4.347 -16.919 -11.572 1.00 75.94 72 LEU A C 1
ATOM 578 O O . LEU A 1 72 ? 5.109 -17.206 -12.494 1.00 75.94 72 LEU A O 1
ATOM 582 N N . CYS A 1 73 ? 3.019 -17.003 -11.697 1.00 77.75 73 CYS A N 1
ATOM 583 C CA . CYS A 1 73 ? 2.371 -17.295 -12.978 1.00 77.75 73 CYS A CA 1
ATOM 584 C C . CYS A 1 73 ? 2.451 -16.104 -13.945 1.00 77.75 73 CYS A C 1
ATOM 586 O O . CYS A 1 73 ? 2.823 -16.300 -15.098 1.00 77.75 73 CYS A O 1
ATOM 588 N N . GLU A 1 74 ? 2.157 -14.882 -13.486 1.00 75.75 74 GLU A N 1
ATOM 589 C CA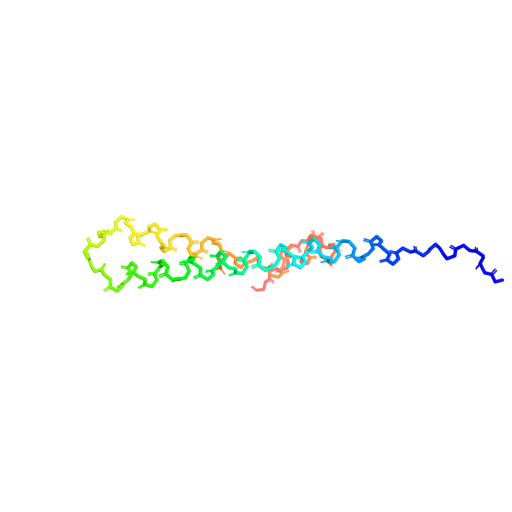 . GLU A 1 74 ? 2.229 -13.668 -14.323 1.00 75.75 74 GLU A CA 1
ATOM 590 C C . GLU A 1 74 ? 3.651 -13.402 -14.844 1.00 75.75 74 GLU A C 1
ATOM 592 O O . GLU A 1 74 ? 3.837 -13.039 -16.003 1.00 75.75 74 GLU A O 1
ATOM 597 N N . GLU A 1 75 ? 4.671 -13.666 -14.025 1.00 78.88 75 GLU A N 1
ATOM 598 C CA . GLU A 1 75 ? 6.083 -13.542 -14.415 1.00 78.88 75 GLU A CA 1
ATOM 599 C C . GLU A 1 75 ? 6.570 -14.699 -15.319 1.00 78.88 75 GLU A C 1
ATOM 601 O O . GLU A 1 75 ? 7.741 -14.753 -15.699 1.00 78.88 75 GLU A O 1
ATOM 606 N N . GLY A 1 76 ? 5.695 -15.652 -15.665 1.00 79.38 76 GLY A N 1
ATOM 607 C CA . GLY A 1 76 ? 5.989 -16.752 -16.588 1.00 79.38 76 GLY A CA 1
ATOM 608 C C . GLY A 1 76 ? 6.843 -17.881 -16.003 1.00 79.38 76 GLY A C 1
ATOM 609 O O . GLY A 1 76 ? 7.315 -18.734 -16.756 1.00 79.38 76 GLY A O 1
ATOM 610 N N . TYR A 1 77 ? 7.036 -17.926 -14.679 1.00 73.25 77 TYR A N 1
ATOM 611 C CA . TYR A 1 77 ? 7.754 -19.024 -14.018 1.00 73.25 77 TYR A CA 1
ATOM 612 C C . TYR A 1 77 ? 6.937 -20.322 -13.994 1.00 73.25 77 TYR A C 1
ATOM 614 O O . TYR A 1 77 ? 7.520 -21.406 -14.013 1.00 73.25 77 TYR A O 1
ATOM 622 N N . TYR A 1 78 ? 5.602 -20.227 -13.990 1.00 71.81 78 TYR A N 1
ATOM 623 C CA . TYR A 1 78 ? 4.696 -21.375 -14.085 1.00 71.81 78 TYR A CA 1
ATOM 624 C C . TYR A 1 78 ? 3.586 -21.130 -15.117 1.00 71.81 78 TYR A C 1
ATOM 626 O O . TYR A 1 78 ? 3.006 -20.052 -15.175 1.00 71.81 78 TYR A O 1
ATOM 634 N N . LEU A 1 79 ? 3.268 -22.157 -15.917 1.00 66.62 79 LEU A N 1
ATOM 635 C CA . LEU A 1 79 ? 2.196 -22.145 -16.933 1.00 66.62 79 LEU A CA 1
ATOM 636 C C . LEU A 1 79 ? 0.778 -22.264 -16.337 1.00 66.62 79 LEU A C 1
ATOM 638 O O . LEU A 1 79 ? -0.207 -22.041 -17.037 1.00 66.62 79 LEU A O 1
ATOM 642 N N . SER A 1 80 ? 0.669 -22.641 -15.063 1.00 62.12 80 SER A N 1
ATOM 643 C CA . SER A 1 80 ? -0.588 -22.821 -14.332 1.00 62.12 80 SER A CA 1
ATOM 644 C C . SER A 1 80 ? -0.354 -22.622 -12.829 1.00 62.12 80 SER A C 1
ATOM 646 O O . SER A 1 80 ? 0.753 -22.919 -12.368 1.00 62.12 80 SER A O 1
ATOM 648 N N . PRO A 1 81 ? -1.367 -22.186 -12.051 1.00 57.38 81 PRO A N 1
ATOM 649 C CA . PRO A 1 81 ? -1.240 -22.049 -10.604 1.00 57.38 81 PRO A CA 1
ATOM 650 C C . PRO A 1 81 ? -0.811 -23.383 -9.998 1.00 57.38 81 PRO A C 1
ATOM 652 O O . PRO A 1 81 ? -1.471 -24.401 -10.196 1.00 57.38 81 PRO A O 1
ATOM 655 N N . THR A 1 82 ? 0.314 -23.397 -9.292 1.00 57.88 82 THR A N 1
ATOM 656 C CA . THR A 1 82 ? 0.701 -24.553 -8.485 1.00 57.88 82 THR A CA 1
ATOM 657 C C . THR A 1 82 ? -0.191 -24.577 -7.248 1.00 57.88 82 THR A C 1
ATOM 659 O O . THR A 1 82 ? -0.078 -23.683 -6.403 1.00 57.88 82 THR A O 1
ATOM 662 N N . ASP A 1 83 ? -1.083 -25.564 -7.167 1.00 54.53 83 ASP A N 1
ATOM 663 C CA . ASP A 1 83 ? -1.799 -25.893 -5.935 1.00 54.53 83 ASP A CA 1
ATOM 664 C C . ASP A 1 83 ? -0.767 -26.275 -4.863 1.00 54.53 83 ASP A C 1
ATOM 666 O O . ASP A 1 83 ? 0.047 -27.176 -5.077 1.00 54.53 83 ASP A O 1
ATOM 670 N N . ASN A 1 84 ? -0.787 -25.566 -3.733 1.00 48.88 84 ASN A N 1
ATOM 671 C CA . ASN A 1 84 ? -0.101 -25.966 -2.502 1.00 48.88 84 ASN A CA 1
ATOM 672 C C . ASN A 1 84 ? -1.135 -26.473 -1.503 1.00 48.88 84 ASN A C 1
ATOM 674 O O . ASN A 1 84 ? -2.132 -25.743 -1.296 1.00 48.88 84 ASN A O 1
#

Organism: NCBI:txid661488

Radius of gyration: 21.1 Å; chains: 1; bounding box: 57×37×48 Å

Secondary structure (DSSP, 8-state):
--------HHHHHHHHHHHHHHHHHHHHHHHHHHHHHHHHHH-GGGHHHHHHHHHHHHHHHHS----HHHHHHHTTS-SS----